Protein AF-K8X0J9-F1 (afdb_monomer_lite)

Organism: NCBI:txid1141662

pLDDT: mean 87.49, std 8.83, range [55.62, 96.25]

Sequence (47 aa):
METKRCRVVVTGMGVLSSLAENISQFEKVLFEKKCNIKKSKRYLKWF

Radius of gyration: 18.84 Å; chains: 1; bounding box: 50×27×39 Å

Structure (mmCIF, N/CA/C/O backbone):
data_AF-K8X0J9-F1
#
_entry.id   AF-K8X0J9-F1
#
loop_
_atom_site.group_PDB
_atom_site.id
_atom_site.type_symbol
_atom_site.label_atom_id
_atom_site.label_alt_id
_atom_site.label_comp_id
_atom_site.label_asym_id
_atom_site.label_entity_id
_atom_site.label_seq_id
_atom_site.pdbx_PDB_ins_code
_atom_site.Cartn_x
_atom_site.Cartn_y
_atom_site.Cartn_z
_atom_site.occupancy
_atom_site.B_iso_or_equiv
_atom_site.auth_seq_id
_atom_site.auth_comp_id
_atom_site.auth_asym_id
_atom_site.auth_atom_id
_atom_site.pdbx_PDB_model_num
ATOM 1 N N . MET A 1 1 ? -23.114 -12.938 28.243 1.00 55.62 1 MET A N 1
ATOM 2 C CA . MET A 1 1 ? -22.312 -11.708 28.077 1.00 55.62 1 MET A CA 1
ATOM 3 C C . MET A 1 1 ? -22.422 -11.307 26.611 1.00 55.62 1 MET A C 1
ATOM 5 O O . MET A 1 1 ? -21.821 -11.966 25.774 1.00 55.62 1 MET A O 1
ATOM 9 N N . GLU A 1 2 ? -23.283 -10.345 26.270 1.00 64.00 2 GLU A N 1
ATOM 10 C CA . GLU A 1 2 ? -23.400 -9.868 24.883 1.00 64.00 2 GLU A CA 1
ATOM 11 C C . GLU A 1 2 ? -22.134 -9.089 24.517 1.00 64.00 2 GLU A C 1
ATOM 13 O O . GLU A 1 2 ? -21.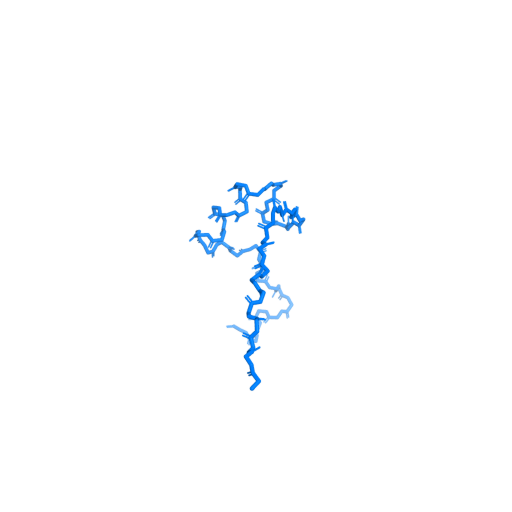870 -8.007 25.043 1.00 64.00 2 GLU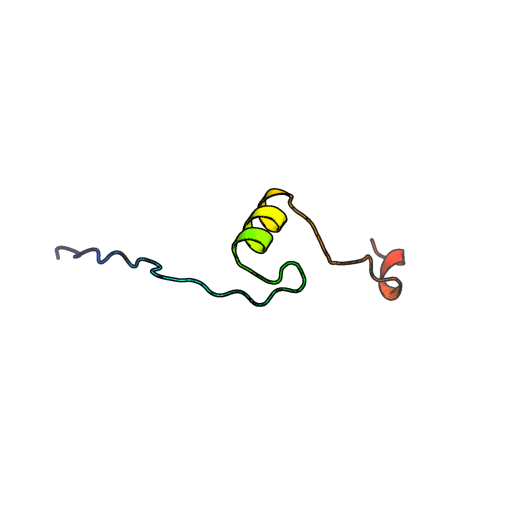 A O 1
ATOM 18 N N . THR A 1 3 ? -21.303 -9.651 23.644 1.00 72.19 3 THR A N 1
ATOM 19 C CA . THR A 1 3 ? -20.118 -8.967 23.132 1.00 72.19 3 THR A CA 1
ATOM 20 C C . THR A 1 3 ? -20.555 -7.903 22.129 1.00 72.19 3 THR A C 1
ATOM 22 O O . THR A 1 3 ? -20.791 -8.186 20.954 1.00 72.19 3 THR A O 1
ATOM 25 N N . LYS A 1 4 ? -20.648 -6.645 22.579 1.00 78.75 4 LYS A N 1
ATOM 26 C CA . LYS A 1 4 ? -20.770 -5.492 21.677 1.00 78.75 4 LYS A CA 1
ATOM 27 C C . LYS A 1 4 ? -19.535 -5.439 20.775 1.00 78.75 4 LYS A C 1
ATOM 29 O O . LYS A 1 4 ? -18.453 -5.045 21.202 1.00 78.75 4 LYS A O 1
ATOM 34 N N . ARG A 1 5 ? -19.690 -5.854 19.515 1.00 82.50 5 ARG A N 1
ATOM 35 C CA . ARG A 1 5 ? -18.644 -5.720 18.496 1.00 82.50 5 ARG A CA 1
ATOM 36 C C . ARG A 1 5 ? -18.565 -4.270 18.034 1.00 82.50 5 ARG A C 1
ATOM 38 O O . ARG A 1 5 ? -19.381 -3.830 17.228 1.00 82.50 5 ARG A O 1
ATOM 45 N N . CYS A 1 6 ? -17.551 -3.553 18.498 1.00 86.44 6 CYS A N 1
ATOM 46 C CA . CYS A 1 6 ? -17.178 -2.267 17.922 1.00 86.44 6 CYS A CA 1
ATOM 47 C C . CYS A 1 6 ? -16.330 -2.509 16.667 1.00 86.44 6 CYS A C 1
ATOM 49 O O . CYS A 1 6 ? -15.305 -3.188 16.727 1.00 86.44 6 CYS A O 1
ATOM 51 N N . ARG A 1 7 ? -16.767 -1.980 15.520 1.00 91.31 7 ARG A N 1
ATOM 52 C CA . ARG A 1 7 ? -15.985 -2.021 14.278 1.00 91.31 7 ARG A CA 1
ATOM 53 C C . ARG A 1 7 ? -15.028 -0.838 14.262 1.00 91.31 7 ARG A C 1
ATOM 55 O O . ARG A 1 7 ? -15.456 0.294 14.462 1.00 91.31 7 ARG A O 1
ATOM 62 N N . VAL A 1 8 ? -13.757 -1.107 13.998 1.00 92.44 8 VAL A N 1
ATOM 63 C CA . VAL A 1 8 ? -12.762 -0.064 13.741 1.00 92.44 8 VAL A CA 1
ATOM 64 C C . VAL A 1 8 ? -12.736 0.196 12.240 1.00 92.44 8 VAL A C 1
ATOM 66 O O . VAL A 1 8 ? -12.699 -0.748 11.451 1.00 92.44 8 VAL A O 1
ATOM 69 N N . VAL A 1 9 ? -12.787 1.468 11.854 1.00 95.56 9 VAL A N 1
ATOM 70 C CA . VAL A 1 9 ? -12.780 1.903 10.454 1.00 95.56 9 VAL A CA 1
ATOM 71 C C . VAL A 1 9 ? -11.592 2.831 10.243 1.00 95.56 9 VAL A C 1
ATOM 73 O O . VAL A 1 9 ? -11.319 3.692 11.076 1.00 95.56 9 VAL A O 1
ATOM 76 N N . VAL A 1 10 ? -10.893 2.656 9.124 1.00 94.69 10 VAL A N 1
ATOM 77 C CA . VAL A 1 10 ? -9.832 3.568 8.693 1.00 94.69 10 VAL A CA 1
ATOM 78 C C . VAL A 1 10 ? -10.483 4.748 7.979 1.00 94.69 10 VAL A C 1
ATOM 80 O O . VAL A 1 10 ? -11.127 4.571 6.950 1.00 94.69 10 VAL A O 1
ATOM 83 N N . THR A 1 11 ? -10.340 5.946 8.539 1.00 96.25 11 THR A N 1
ATOM 84 C CA . THR A 1 11 ? -10.928 7.187 8.001 1.00 96.25 11 THR A CA 1
ATOM 85 C C . THR A 1 11 ? -9.968 7.979 7.118 1.00 96.25 11 THR A C 1
ATOM 87 O O . THR A 1 11 ? -10.390 8.894 6.418 1.00 96.25 11 THR A O 1
ATOM 90 N N . GLY A 1 12 ? -8.683 7.628 7.121 1.00 94.44 12 GLY A N 1
ATOM 91 C CA . GLY A 1 12 ? -7.658 8.260 6.302 1.00 94.44 12 GLY A CA 1
ATOM 92 C C . GLY A 1 12 ? -6.360 7.462 6.327 1.00 94.44 12 GLY A C 1
ATOM 93 O O . GLY A 1 12 ? -6.123 6.665 7.235 1.00 94.44 12 GLY A O 1
ATOM 94 N N . MET A 1 13 ? -5.526 7.673 5.314 1.00 93.38 13 MET A N 1
ATOM 95 C CA . MET A 1 13 ? -4.226 7.025 5.171 1.00 93.38 13 MET A CA 1
ATOM 96 C C . MET A 1 13 ? -3.218 8.030 4.617 1.00 93.38 13 MET A C 1
ATOM 98 O O . MET A 1 13 ? -3.574 8.888 3.817 1.00 93.38 13 MET A O 1
ATOM 102 N N . GLY A 1 14 ? -1.962 7.904 5.032 1.00 93.38 14 GLY A N 1
ATOM 103 C CA . GLY A 1 14 ? -0.815 8.556 4.409 1.00 93.38 14 GLY A CA 1
ATOM 104 C C . GLY A 1 14 ? 0.227 7.502 4.055 1.00 93.38 14 GLY A C 1
ATOM 105 O O . GLY A 1 14 ? 0.243 6.422 4.648 1.00 93.38 14 GLY A O 1
ATOM 106 N N . VAL A 1 15 ? 1.085 7.796 3.081 1.00 91.88 15 VAL A N 1
ATOM 107 C CA . VAL A 1 15 ? 2.127 6.863 2.645 1.00 91.88 15 VAL A CA 1
ATOM 108 C C . VAL A 1 15 ? 3.436 7.597 2.387 1.00 91.88 15 VAL A C 1
ATOM 110 O O . VAL A 1 15 ? 3.451 8.652 1.761 1.00 91.88 15 VAL A O 1
ATOM 113 N N . LEU A 1 16 ? 4.535 7.008 2.858 1.00 93.00 16 LEU A N 1
ATOM 114 C CA . LEU A 1 16 ? 5.896 7.339 2.451 1.00 93.00 16 LEU A CA 1
ATOM 115 C C . LEU A 1 16 ? 6.528 6.048 1.935 1.00 93.00 16 LEU A C 1
ATOM 117 O O . LEU A 1 16 ? 6.781 5.124 2.707 1.00 93.00 16 LEU A O 1
ATOM 121 N N . SER A 1 17 ? 6.723 5.953 0.623 1.00 89.50 17 SER A N 1
ATOM 122 C CA . SER A 1 17 ? 7.210 4.735 -0.017 1.00 89.50 17 SER A CA 1
ATOM 123 C C . SER A 1 17 ? 8.232 5.058 -1.095 1.00 89.50 17 SER A C 1
ATOM 125 O O . SER A 1 17 ? 8.120 6.059 -1.793 1.00 89.50 17 SER A O 1
ATOM 127 N N . SER A 1 18 ? 9.203 4.167 -1.291 1.00 90.31 18 SER A N 1
ATOM 128 C CA . SER A 1 18 ? 10.142 4.256 -2.418 1.00 90.31 18 SER A CA 1
ATOM 129 C C . SER A 1 18 ? 9.487 3.959 -3.771 1.00 90.31 18 SER A C 1
ATOM 131 O O . SER A 1 18 ? 10.142 4.046 -4.807 1.00 90.31 18 SER A O 1
ATOM 133 N N . LEU A 1 19 ? 8.221 3.541 -3.761 1.00 90.56 19 LEU A N 1
ATOM 134 C CA . LEU A 1 19 ? 7.453 3.126 -4.928 1.00 90.56 19 LEU A CA 1
ATOM 135 C C . LEU A 1 19 ? 6.520 4.221 -5.466 1.00 90.56 19 LEU A C 1
ATOM 137 O O . LEU A 1 19 ? 6.101 4.119 -6.616 1.00 90.56 19 LEU A O 1
ATOM 141 N N . ALA A 1 20 ? 6.161 5.219 -4.652 1.00 92.00 20 ALA A N 1
ATOM 142 C CA . ALA A 1 20 ? 5.139 6.205 -4.995 1.00 92.00 20 ALA A CA 1
ATOM 143 C C . ALA A 1 20 ? 5.207 7.455 -4.107 1.00 92.00 20 ALA A C 1
ATOM 145 O O . ALA A 1 20 ? 5.548 7.366 -2.928 1.00 92.00 20 ALA A O 1
ATOM 146 N N . GLU A 1 21 ? 4.796 8.597 -4.663 1.00 92.31 21 GLU A N 1
ATOM 147 C CA . GLU A 1 21 ? 4.777 9.897 -3.972 1.00 92.31 21 GLU A CA 1
ATOM 148 C C . GLU A 1 21 ? 3.404 10.235 -3.369 1.00 92.31 21 GLU A C 1
ATOM 150 O O . GLU 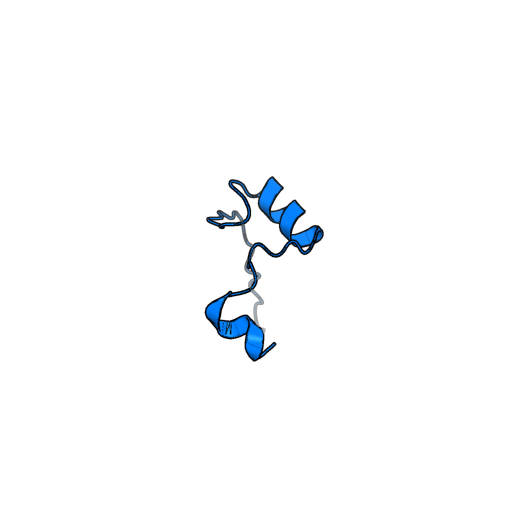A 1 21 ? 3.272 11.155 -2.566 1.00 92.31 21 GLU A O 1
ATOM 155 N N . ASN A 1 22 ? 2.360 9.501 -3.759 1.00 94.31 22 ASN A N 1
ATOM 156 C CA . ASN A 1 22 ? 1.000 9.681 -3.263 1.00 94.31 22 ASN A CA 1
ATOM 157 C C . ASN A 1 22 ? 0.215 8.362 -3.267 1.00 94.31 22 ASN A C 1
ATOM 159 O O . ASN A 1 22 ? 0.644 7.355 -3.832 1.00 94.31 22 ASN A O 1
ATOM 163 N N . ILE A 1 23 ? -0.964 8.383 -2.641 1.00 94.00 23 ILE A N 1
ATOM 164 C CA . ILE A 1 23 ? -1.801 7.195 -2.428 1.00 94.00 23 ILE A CA 1
ATOM 165 C C . ILE A 1 23 ? -2.268 6.583 -3.753 1.00 94.00 23 ILE A C 1
ATOM 167 O O . ILE A 1 23 ? -2.167 5.375 -3.926 1.00 94.00 23 ILE A O 1
ATOM 171 N N . SER A 1 24 ? -2.707 7.397 -4.719 1.00 94.19 24 SER A N 1
ATOM 172 C CA . SER A 1 24 ? -3.207 6.882 -6.003 1.00 94.19 24 SER A CA 1
ATOM 173 C C . SER A 1 24 ? -2.119 6.152 -6.797 1.00 94.19 24 SER A C 1
ATOM 175 O O . SER A 1 24 ? -2.360 5.096 -7.385 1.00 94.19 24 SER A O 1
ATOM 177 N N . GLN A 1 25 ? -0.894 6.683 -6.796 1.00 94.12 25 GLN A N 1
ATOM 178 C CA . GLN A 1 25 ? 0.253 5.997 -7.389 1.00 94.12 25 GLN A CA 1
ATOM 179 C C . GLN A 1 25 ? 0.603 4.727 -6.617 1.00 94.12 25 GLN A C 1
ATOM 181 O O . GLN A 1 25 ? 0.870 3.695 -7.230 1.00 94.12 25 GLN A O 1
ATOM 186 N N . PHE A 1 26 ? 0.580 4.791 -5.286 1.00 93.69 26 PHE A N 1
ATOM 187 C CA . PHE A 1 26 ? 0.893 3.649 -4.437 1.00 93.69 26 PHE A CA 1
ATOM 188 C C . PHE A 1 26 ? -0.055 2.475 -4.703 1.00 93.69 26 PHE A C 1
ATOM 190 O O . PHE A 1 26 ? 0.412 1.358 -4.916 1.00 93.69 26 PHE A O 1
ATOM 197 N N . GLU A 1 27 ? -1.360 2.733 -4.804 1.00 94.19 27 GLU A N 1
ATOM 198 C CA . GLU A 1 27 ? -2.364 1.725 -5.164 1.00 94.19 27 GLU A CA 1
ATOM 199 C C . GLU A 1 27 ? -2.056 1.069 -6.511 1.00 94.19 27 GLU A C 1
ATOM 201 O O . GLU A 1 27 ? -1.979 -0.157 -6.595 1.00 94.19 27 GLU A O 1
ATOM 206 N N . LYS A 1 28 ? -1.811 1.868 -7.558 1.00 95.56 28 LYS A N 1
ATOM 207 C CA . LYS A 1 28 ? -1.470 1.341 -8.890 1.00 95.56 28 LYS A CA 1
ATOM 208 C C . LYS A 1 28 ? -0.236 0.447 -8.845 1.00 95.56 28 LYS A C 1
ATOM 210 O O . LYS A 1 28 ? -0.247 -0.649 -9.393 1.00 95.56 28 LYS A O 1
ATOM 215 N N . VAL A 1 29 ? 0.810 0.890 -8.155 1.00 94.44 29 VAL A N 1
ATOM 216 C CA . VAL A 1 29 ? 2.076 0.158 -8.058 1.00 94.44 29 VAL A CA 1
ATOM 217 C C . VAL A 1 29 ? 1.913 -1.172 -7.310 1.00 94.44 29 VAL A C 1
ATOM 219 O O . VAL A 1 29 ? 2.525 -2.170 -7.704 1.00 94.44 29 VAL A O 1
ATOM 222 N N . LEU A 1 30 ? 1.045 -1.220 -6.293 1.00 93.00 30 LEU A N 1
ATOM 223 C CA . LEU A 1 30 ? 0.672 -2.463 -5.615 1.00 93.00 30 LEU A CA 1
ATOM 224 C C . LEU A 1 30 ? -0.128 -3.404 -6.526 1.00 93.00 30 LEU A C 1
ATOM 226 O O . LEU A 1 30 ? 0.193 -4.592 -6.596 1.00 93.00 30 LEU A O 1
ATOM 230 N N . PHE A 1 31 ? -1.125 -2.891 -7.256 1.00 96.06 31 PHE A N 1
ATOM 231 C CA . PHE A 1 31 ? -1.909 -3.687 -8.212 1.00 96.06 31 PHE A CA 1
ATOM 232 C C . PHE A 1 31 ? -1.040 -4.268 -9.332 1.00 96.06 31 PHE A C 1
ATOM 234 O O . PHE A 1 31 ? -1.194 -5.434 -9.698 1.00 96.06 31 PHE A O 1
ATOM 241 N N . GLU A 1 32 ? -0.080 -3.487 -9.824 1.00 95.81 32 GLU A N 1
ATOM 242 C CA . GLU A 1 32 ? 0.899 -3.907 -10.831 1.00 95.81 32 GLU A CA 1
ATOM 243 C C . GLU A 1 32 ? 1.967 -4.867 -10.277 1.00 95.81 32 GLU A C 1
ATOM 245 O O . GLU A 1 32 ? 2.791 -5.370 -11.041 1.00 95.81 32 GLU A O 1
ATOM 250 N N . LYS A 1 33 ? 1.983 -5.128 -8.959 1.00 91.38 33 LYS A N 1
ATOM 251 C CA . LYS A 1 33 ? 2.990 -5.955 -8.266 1.00 91.38 33 LYS A CA 1
ATOM 252 C C . LYS A 1 33 ? 4.427 -5.523 -8.576 1.00 91.38 33 LYS A C 1
ATOM 254 O O . LYS A 1 33 ? 5.344 -6.344 -8.662 1.00 91.38 33 LYS A O 1
ATOM 259 N N . LYS A 1 34 ? 4.633 -4.219 -8.757 1.00 89.69 34 LYS A N 1
ATOM 260 C CA . LYS A 1 34 ? 5.941 -3.648 -9.079 1.00 89.69 34 LYS A CA 1
ATOM 261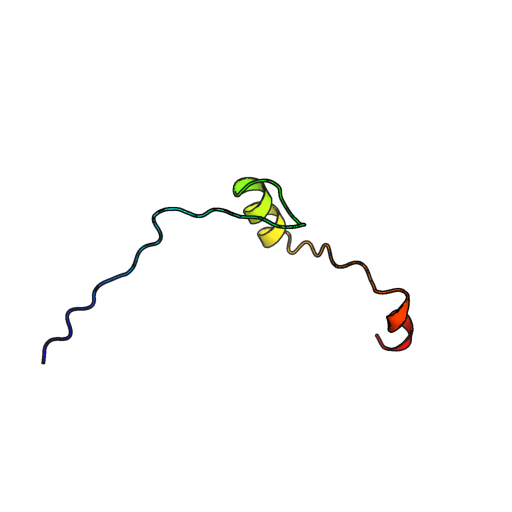 C C . LYS A 1 34 ? 6.876 -3.785 -7.880 1.00 89.69 34 LYS A C 1
ATOM 263 O O . LYS A 1 34 ? 6.539 -3.411 -6.760 1.00 89.69 34 LYS A O 1
ATOM 268 N N . CYS A 1 35 ? 8.083 -4.283 -8.129 1.00 84.81 35 CYS A N 1
ATOM 269 C CA . CYS A 1 35 ? 9.117 -4.434 -7.114 1.00 84.81 35 CYS A CA 1
ATOM 270 C C . CYS A 1 35 ? 10.263 -3.459 -7.399 1.00 84.81 35 CYS A C 1
ATOM 272 O O . CYS A 1 35 ? 10.943 -3.587 -8.415 1.00 84.81 35 CYS A O 1
ATOM 274 N N . ASN A 1 36 ? 10.499 -2.493 -6.503 1.00 80.94 36 ASN A N 1
ATOM 275 C CA . ASN A 1 36 ? 11.635 -1.564 -6.629 1.00 80.94 36 ASN A CA 1
ATOM 276 C C . ASN A 1 36 ? 12.930 -2.122 -6.018 1.00 80.94 36 ASN A C 1
ATOM 278 O O . ASN A 1 36 ? 13.961 -1.448 -5.987 1.00 80.94 36 ASN A O 1
ATOM 282 N N . ILE A 1 37 ? 12.900 -3.359 -5.512 1.00 82.88 37 ILE A N 1
ATOM 283 C CA . ILE A 1 37 ? 14.089 -4.022 -4.984 1.00 82.88 37 ILE A CA 1
ATOM 284 C C . ILE A 1 37 ? 14.913 -4.508 -6.173 1.00 82.88 37 ILE A C 1
ATOM 286 O O . ILE A 1 37 ? 14.624 -5.530 -6.797 1.00 82.88 37 ILE A O 1
ATOM 290 N N . LYS A 1 38 ? 15.967 -3.758 -6.496 1.00 81.88 38 LYS A N 1
ATOM 291 C CA . LYS A 1 38 ? 16.967 -4.196 -7.471 1.00 81.88 38 LYS A CA 1
ATOM 292 C C . LYS A 1 38 ? 17.740 -5.386 -6.907 1.00 81.88 38 LYS A C 1
ATOM 294 O O . LYS A 1 38 ? 18.043 -5.429 -5.714 1.00 81.88 38 LYS A O 1
ATOM 299 N N . LYS A 1 39 ? 18.113 -6.330 -7.779 1.00 81.00 39 LYS A N 1
ATOM 300 C CA . LYS A 1 39 ? 18.970 -7.459 -7.394 1.00 81.00 39 LYS A CA 1
ATOM 301 C C . LYS A 1 39 ? 20.249 -6.930 -6.746 1.00 81.00 39 LYS A C 1
ATOM 303 O O . LYS A 1 39 ? 20.957 -6.105 -7.327 1.00 81.00 39 LYS A O 1
ATOM 308 N N . SER A 1 40 ? 20.547 -7.411 -5.543 1.00 81.81 40 SER A N 1
ATOM 309 C CA . SER A 1 40 ? 21.781 -7.039 -4.861 1.00 81.81 40 SER A CA 1
ATOM 310 C C . SER A 1 40 ? 22.969 -7.629 -5.606 1.00 81.81 40 SER A C 1
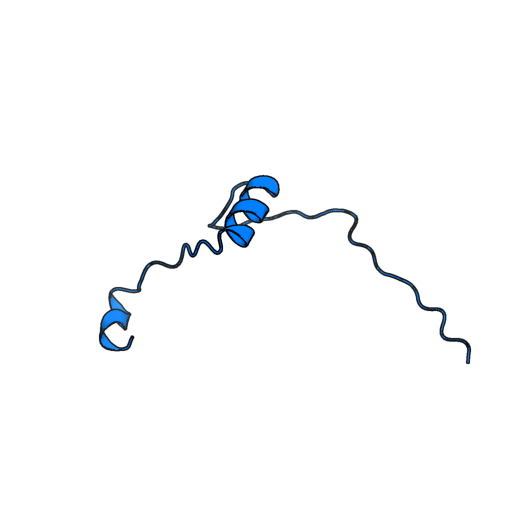ATOM 312 O O . SER A 1 40 ? 23.138 -8.846 -5.626 1.00 81.81 40 SER A O 1
ATOM 314 N N . LYS A 1 41 ? 23.838 -6.770 -6.154 1.00 84.56 41 LYS A N 1
ATOM 315 C CA . LYS A 1 41 ? 25.089 -7.207 -6.797 1.00 84.56 41 LYS A CA 1
ATOM 316 C C . LYS A 1 41 ? 25.934 -8.091 -5.873 1.00 84.56 41 LYS A C 1
ATOM 318 O O . LYS A 1 41 ? 26.570 -9.026 -6.339 1.00 84.56 41 LYS A O 1
ATOM 323 N N . ARG A 1 42 ? 25.894 -7.823 -4.561 1.00 85.94 42 ARG A N 1
ATOM 324 C CA . ARG A 1 42 ? 26.642 -8.559 -3.532 1.00 85.94 42 ARG A CA 1
ATOM 325 C C . ARG A 1 42 ? 26.129 -9.986 -3.314 1.00 85.94 42 ARG A C 1
ATOM 327 O O . ARG A 1 42 ? 26.925 -10.857 -2.985 1.00 85.94 42 ARG A O 1
ATOM 334 N N . TYR A 1 43 ? 24.82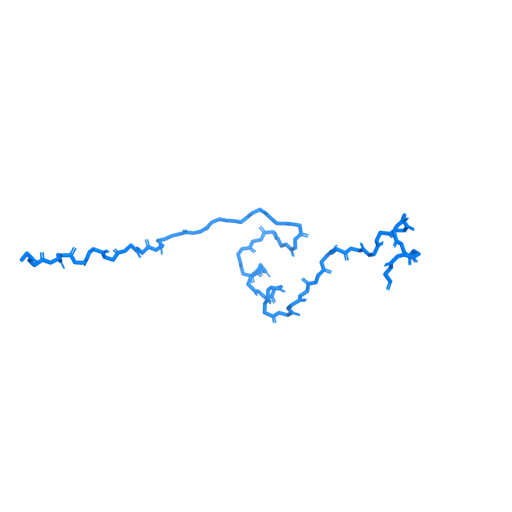9 -10.226 -3.483 1.00 83.56 43 TYR A N 1
ATOM 335 C CA . TYR A 1 43 ? 24.200 -11.518 -3.178 1.00 83.56 43 TYR A CA 1
ATOM 336 C C . TYR A 1 43 ? 23.745 -12.297 -4.421 1.00 83.56 43 TYR A C 1
ATOM 338 O O . TYR A 1 43 ? 23.181 -13.372 -4.272 1.00 83.56 43 TYR A O 1
ATOM 346 N N . LEU A 1 44 ? 24.036 -11.813 -5.637 1.00 80.56 44 LEU A N 1
ATOM 347 C CA . LEU A 1 44 ? 23.681 -12.480 -6.903 1.00 80.56 44 LEU A CA 1
ATOM 348 C C . LEU A 1 44 ? 24.183 -13.927 -7.024 1.00 80.56 44 LEU A C 1
ATOM 350 O O . LEU A 1 44 ? 23.614 -14.688 -7.784 1.00 80.56 44 LEU A O 1
ATOM 354 N N . LYS A 1 45 ? 25.251 -14.314 -6.315 1.00 87.06 45 LYS A N 1
ATOM 355 C CA . LYS A 1 45 ? 25.770 -15.692 -6.352 1.00 87.06 45 LYS A CA 1
ATOM 356 C C . LYS A 1 45 ? 24.870 -16.695 -5.605 1.00 87.06 45 LYS A C 1
ATOM 358 O O . LYS A 1 45 ? 25.015 -17.894 -5.808 1.00 87.06 45 LYS A O 1
ATOM 363 N N . TRP A 1 46 ? 23.988 -16.218 -4.726 1.00 78.00 46 TRP A N 1
ATOM 364 C CA . TRP A 1 46 ? 23.200 -17.049 -3.807 1.00 78.00 46 TRP A CA 1
ATOM 365 C C . TRP A 1 46 ? 21.704 -17.141 -4.162 1.00 78.00 46 TRP A C 1
ATOM 367 O O . TRP A 1 46 ? 20.968 -17.805 -3.437 1.00 78.00 46 TRP A O 1
ATOM 377 N N . PHE A 1 47 ? 21.263 -16.492 -5.244 1.00 67.94 47 PHE A N 1
ATOM 378 C CA . PHE A 1 47 ? 19.885 -16.479 -5.755 1.00 67.94 47 PHE A CA 1
ATOM 379 C C . PHE A 1 47 ? 19.892 -16.641 -7.273 1.00 67.94 47 PHE A C 1
ATOM 381 O O . PHE A 1 47 ? 18.950 -17.268 -7.800 1.00 67.94 47 PHE A O 1
#

Foldseek 3Di:
DDPPDDDDDDPDDADDDPQDDGDVSVVVCVVVVPDPDDPDPVCVVPD

Secondary structure (DSSP, 8-state):
-----PPP--------BTTBSSHHHHHHHHHTT----PPPTTTGGG-